Protein AF-A0A3L7LSL7-F1 (afdb_monomer_lite)

pLDDT: mean 81.12, std 10.68, range [41.84, 92.19]

Sequence (62 aa):
MGRLPVLNNHTAIALSREGGFAFIPALAGQQRFVLVDLPAPKCERLCALINRAALLAQPPPR

Foldseek 3Di:
DDDDDDQDQADKDWDADDDDDDDDPVRPDIDIDGLVVDDPVVSVVVNVVCVVVVVVPDDPDD

Structure (mmCIF, N/CA/C/O backbone):
data_AF-A0A3L7LSL7-F1
#
_entry.id   AF-A0A3L7LSL7-F1
#
loop_
_atom_site.group_PDB
_atom_site.id
_atom_site.type_symbol
_atom_site.label_atom_id
_atom_site.label_alt_id
_atom_site.label_comp_id
_atom_site.label_asym_id
_atom_site.label_entity_id
_atom_site.label_seq_id
_atom_site.pdbx_PDB_ins_code
_atom_site.Cartn_x
_atom_site.Cartn_y
_atom_site.Cartn_z
_atom_site.occupancy
_atom_site.B_iso_or_equiv
_atom_site.auth_seq_id
_atom_site.auth_comp_id
_atom_site.auth_asym_id
_atom_site.auth_atom_id
_atom_site.pdbx_PDB_model_num
ATOM 1 N N . MET A 1 1 ? 10.686 4.454 19.607 1.00 41.84 1 MET A N 1
ATOM 2 C CA . MET A 1 1 ? 10.913 5.068 18.281 1.00 41.84 1 MET A CA 1
ATOM 3 C C . MET A 1 1 ? 10.860 3.958 17.246 1.00 41.84 1 MET A C 1
ATOM 5 O O . MET A 1 1 ? 11.782 3.157 17.193 1.00 41.84 1 MET A O 1
ATOM 9 N N . GLY A 1 2 ? 9.750 3.817 16.522 1.00 56.47 2 GLY A N 1
ATOM 10 C CA . GLY A 1 2 ? 9.629 2.785 15.491 1.00 56.47 2 GLY A CA 1
ATOM 11 C C . GLY A 1 2 ? 10.261 3.285 14.200 1.00 56.47 2 GLY A C 1
ATOM 12 O O . GLY A 1 2 ? 9.833 4.310 13.676 1.00 56.47 2 GLY A O 1
ATOM 13 N N . ARG A 1 3 ? 11.294 2.603 13.703 1.00 63.91 3 ARG A N 1
ATOM 14 C CA . ARG A 1 3 ? 11.820 2.856 12.358 1.00 63.91 3 ARG A CA 1
ATOM 15 C C . ARG A 1 3 ? 10.685 2.619 11.361 1.00 63.91 3 ARG A C 1
ATOM 17 O O . ARG A 1 3 ? 9.997 1.605 11.462 1.00 63.91 3 ARG A O 1
ATOM 24 N N . LEU A 1 4 ? 10.490 3.545 10.426 1.00 68.31 4 LEU A N 1
ATOM 25 C CA . LEU A 1 4 ? 9.511 3.356 9.360 1.00 68.31 4 LEU A CA 1
ATOM 26 C C . LEU A 1 4 ? 9.847 2.077 8.578 1.00 68.31 4 LEU A C 1
ATOM 28 O O . LEU A 1 4 ? 11.030 1.832 8.311 1.00 68.31 4 LEU A O 1
ATOM 32 N N . PRO A 1 5 ? 8.844 1.250 8.240 1.00 73.38 5 PRO A N 1
ATOM 33 C CA . PRO A 1 5 ? 9.077 0.042 7.468 1.00 73.38 5 PRO A CA 1
ATOM 34 C C . PRO A 1 5 ? 9.635 0.403 6.087 1.00 73.38 5 PRO A C 1
ATOM 36 O O . PRO A 1 5 ? 9.206 1.372 5.460 1.00 73.38 5 PRO A O 1
ATOM 39 N N . VAL A 1 6 ? 10.603 -0.381 5.612 1.00 81.44 6 VAL A N 1
ATOM 40 C CA . VAL A 1 6 ? 11.134 -0.239 4.252 1.00 81.44 6 VAL A CA 1
ATOM 41 C C . VAL A 1 6 ? 10.080 -0.752 3.274 1.00 81.44 6 VAL A C 1
ATOM 43 O O . VAL A 1 6 ? 9.703 -1.919 3.341 1.00 81.44 6 VAL A O 1
ATOM 46 N N . LEU A 1 7 ? 9.620 0.112 2.368 1.00 85.25 7 LEU A N 1
ATOM 47 C CA . LEU A 1 7 ? 8.680 -0.259 1.310 1.00 85.25 7 LEU A CA 1
ATOM 48 C C . L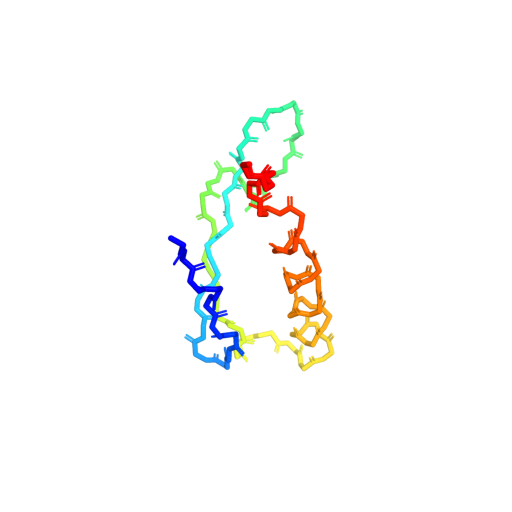EU A 1 7 ? 9.432 -0.958 0.168 1.00 85.25 7 LEU A C 1
ATOM 50 O O . LEU A 1 7 ? 10.367 -0.398 -0.401 1.00 85.25 7 LEU A O 1
ATOM 54 N N . ASN A 1 8 ? 9.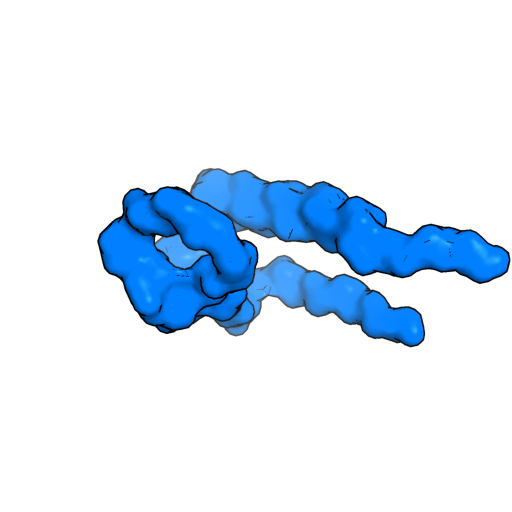026 -2.182 -0.162 1.00 85.50 8 ASN A N 1
ATOM 55 C CA . ASN A 1 8 ? 9.568 -3.002 -1.249 1.00 85.50 8 ASN A CA 1
ATOM 56 C C . ASN A 1 8 ? 8.453 -3.803 -1.944 1.00 85.50 8 ASN A C 1
ATOM 58 O O . ASN A 1 8 ? 7.315 -3.827 -1.482 1.00 85.50 8 ASN A O 1
ATOM 62 N N . ASN A 1 9 ? 8.776 -4.514 -3.025 1.00 85.12 9 ASN A N 1
ATOM 63 C CA . ASN A 1 9 ? 7.784 -5.243 -3.828 1.00 85.12 9 ASN A CA 1
ATOM 64 C C . ASN A 1 9 ? 6.944 -6.259 -3.031 1.00 85.12 9 ASN A C 1
ATOM 66 O O . ASN A 1 9 ? 5.798 -6.503 -3.385 1.00 85.12 9 ASN A O 1
ATOM 70 N N . HIS A 1 10 ? 7.466 -6.813 -1.935 1.00 86.06 10 HIS A N 1
ATOM 71 C CA . HIS A 1 10 ? 6.755 -7.781 -1.090 1.00 86.06 10 HIS A CA 1
ATOM 72 C C . HIS A 1 10 ? 5.969 -7.129 0.053 1.00 86.06 10 HIS A C 1
ATOM 74 O O . HIS A 1 10 ? 5.372 -7.819 0.877 1.00 86.06 10 HIS A O 1
ATOM 80 N N . THR A 1 11 ? 5.971 -5.800 0.138 1.00 89.75 11 THR A N 1
ATOM 81 C CA . THR A 1 11 ? 5.269 -5.089 1.202 1.00 89.75 11 THR A CA 1
ATOM 82 C C . THR A 1 11 ? 3.768 -5.135 0.953 1.00 89.75 11 THR A C 1
ATOM 84 O O . THR A 1 11 ? 3.284 -4.691 -0.090 1.00 89.75 11 THR A O 1
ATOM 87 N N . ALA A 1 12 ? 3.035 -5.652 1.938 1.00 89.06 12 ALA A N 1
ATOM 88 C CA . ALA A 1 12 ? 1.582 -5.606 1.961 1.00 89.06 12 ALA A CA 1
ATOM 89 C C . ALA A 1 12 ? 1.107 -4.308 2.624 1.00 89.06 12 ALA A C 1
ATOM 91 O O . ALA A 1 12 ? 1.496 -3.990 3.749 1.00 89.06 12 ALA A O 1
ATOM 92 N N . ILE A 1 13 ? 0.238 -3.577 1.935 1.00 89.06 13 ILE A N 1
ATOM 93 C CA . ILE A 1 13 ? -0.426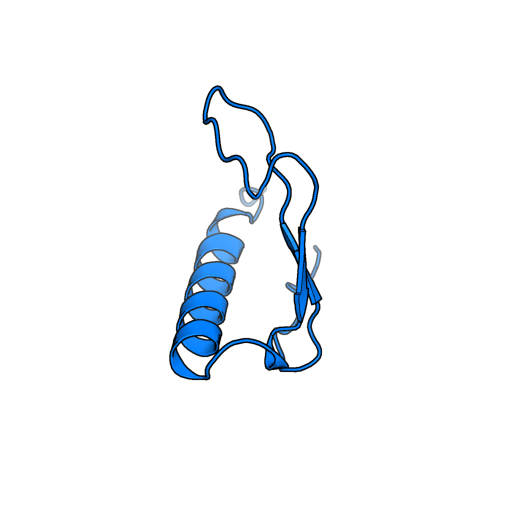 -2.385 2.453 1.00 89.06 13 ILE A CA 1
ATOM 94 C C . ILE A 1 13 ? -1.821 -2.783 2.920 1.00 89.06 13 ILE A C 1
ATOM 96 O O . ILE A 1 13 ? -2.608 -3.330 2.149 1.00 89.06 13 ILE A O 1
ATOM 100 N N . ALA A 1 14 ? -2.124 -2.502 4.187 1.00 89.81 14 ALA A N 1
ATOM 101 C CA . ALA A 1 14 ? -3.474 -2.580 4.727 1.00 89.81 14 ALA A CA 1
ATOM 102 C C . ALA A 1 14 ? -4.082 -1.177 4.736 1.00 89.81 14 ALA A C 1
ATOM 104 O O . ALA A 1 14 ? -3.530 -0.262 5.346 1.00 89.81 14 ALA A O 1
ATOM 105 N N . LEU A 1 15 ? -5.208 -1.014 4.048 1.00 88.06 15 LEU A N 1
ATOM 106 C CA . LEU A 1 15 ? -5.941 0.239 3.966 1.00 88.06 15 LEU A CA 1
ATOM 107 C C . LEU A 1 15 ? -7.295 0.076 4.646 1.00 88.06 15 LEU A C 1
ATOM 109 O O . LEU A 1 15 ? -8.132 -0.715 4.211 1.00 88.06 15 LEU A O 1
ATOM 113 N N . SER A 1 16 ? -7.502 0.864 5.693 1.00 85.50 16 SER A N 1
ATOM 114 C CA . SER A 1 16 ? -8.740 0.915 6.462 1.00 85.50 16 SER A CA 1
ATOM 115 C C . SER A 1 16 ? -9.257 2.343 6.501 1.00 85.50 16 SER A C 1
ATOM 117 O O . SER A 1 16 ? -8.484 3.300 6.488 1.00 85.50 16 SER A O 1
ATOM 119 N N . ARG A 1 17 ? -10.579 2.489 6.565 1.00 84.38 17 ARG A N 1
ATOM 120 C CA . ARG A 1 17 ? -11.215 3.778 6.820 1.00 84.38 17 ARG A CA 1
ATOM 121 C C . ARG A 1 17 ? -11.223 4.036 8.325 1.00 84.38 17 ARG A C 1
ATOM 123 O O . ARG A 1 17 ? -11.965 3.375 9.046 1.00 84.38 17 ARG A O 1
ATOM 130 N N . GLU A 1 18 ? -10.446 5.008 8.785 1.00 77.62 18 GLU A N 1
ATOM 131 C CA . GLU A 1 18 ? -10.540 5.505 10.160 1.00 77.62 18 GLU A CA 1
ATOM 132 C C . GLU A 1 18 ? -11.403 6.769 10.215 1.00 77.62 18 GLU A C 1
ATOM 134 O O . GLU A 1 18 ? -10.964 7.851 9.839 1.00 77.62 18 GLU A O 1
ATOM 139 N N . GLY A 1 19 ? -12.649 6.625 10.682 1.00 70.19 19 GLY A N 1
ATOM 140 C CA . GLY A 1 19 ? -13.561 7.749 10.933 1.00 70.19 19 GLY A CA 1
ATOM 141 C C . GLY A 1 19 ? -14.037 8.520 9.685 1.00 70.19 19 GLY A C 1
ATOM 142 O O . GLY A 1 19 ? -13.543 8.347 8.574 1.00 70.19 19 GLY A O 1
ATOM 143 N N . GLY A 1 20 ? -15.058 9.369 9.859 1.00 66.56 20 GLY A N 1
ATOM 144 C CA . GLY A 1 20 ? -15.550 10.305 8.833 1.00 66.56 20 GLY A CA 1
ATOM 145 C C . GLY A 1 20 ? -16.763 9.850 8.001 1.00 66.56 20 GLY A C 1
ATOM 146 O O . GLY A 1 20 ? -17.054 8.663 7.871 1.00 66.56 20 GLY A O 1
ATOM 147 N N . PHE A 1 21 ? -17.466 10.832 7.421 1.00 63.59 21 PHE A N 1
ATOM 148 C CA . PHE A 1 21 ? -18.697 10.696 6.614 1.00 63.59 21 PHE A CA 1
ATOM 149 C C . PHE A 1 21 ? -18.453 10.359 5.126 1.00 63.59 21 PHE A C 1
ATOM 151 O O . PHE A 1 21 ? -19.377 10.411 4.317 1.00 63.59 21 PHE A O 1
ATOM 158 N N . ALA A 1 22 ? -17.220 10.031 4.729 1.00 72.69 22 ALA A N 1
ATOM 159 C CA . ALA A 1 22 ? -16.908 9.730 3.334 1.00 72.69 22 ALA A CA 1
ATOM 160 C C . ALA A 1 22 ? -17.413 8.329 2.951 1.00 72.69 22 ALA A C 1
ATOM 162 O O . ALA A 1 22 ? -16.899 7.315 3.432 1.00 72.69 22 ALA A O 1
ATOM 163 N N . PHE A 1 23 ? -18.410 8.270 2.067 1.00 75.31 23 PHE A N 1
ATOM 164 C CA . PHE A 1 23 ? -18.888 7.015 1.494 1.00 75.31 23 PHE A CA 1
ATOM 165 C C . PHE A 1 23 ? -17.943 6.557 0.377 1.00 75.31 23 PHE A C 1
ATOM 167 O O . PHE A 1 23 ? -17.954 7.102 -0.725 1.00 75.31 23 PHE A O 1
ATOM 174 N N . ILE A 1 24 ? -17.112 5.553 0.672 1.00 80.31 24 ILE A N 1
ATOM 175 C CA . ILE A 1 24 ? -16.209 4.915 -0.295 1.00 80.31 24 ILE A CA 1
ATOM 176 C C . ILE A 1 24 ? -16.571 3.423 -0.360 1.00 80.31 24 ILE A C 1
ATOM 178 O O . ILE A 1 24 ? -16.067 2.648 0.454 1.00 80.31 24 ILE A O 1
ATOM 182 N N . PRO A 1 25 ? -17.429 2.995 -1.307 1.00 75.44 25 PRO A N 1
ATOM 183 C CA . PRO A 1 25 ? -17.942 1.621 -1.364 1.00 75.44 25 PRO A CA 1
ATOM 184 C C . PRO A 1 25 ? -16.845 0.551 -1.364 1.00 75.44 25 PRO A C 1
ATOM 186 O O . PRO A 1 25 ? -16.928 -0.436 -0.640 1.00 75.44 25 PRO A O 1
ATOM 189 N N . ALA A 1 26 ? -15.771 0.781 -2.125 1.00 79.75 26 ALA A N 1
ATOM 190 C CA . ALA A 1 26 ? -14.649 -0.151 -2.240 1.00 79.75 26 ALA A CA 1
ATOM 191 C C . ALA A 1 26 ? -13.813 -0.289 -0.947 1.00 79.75 26 ALA A C 1
ATOM 193 O O . ALA A 1 26 ? -13.027 -1.227 -0.827 1.00 79.75 26 ALA A O 1
ATOM 194 N N . LEU A 1 27 ? -13.991 0.616 0.024 1.00 82.69 27 LEU A N 1
ATOM 195 C CA . LEU A 1 27 ? -13.342 0.615 1.343 1.00 82.69 27 LEU A CA 1
ATOM 196 C C . LEU A 1 27 ? -14.358 0.458 2.487 1.00 82.69 27 LEU A C 1
ATOM 198 O O . LEU A 1 27 ? -14.104 0.888 3.612 1.00 82.69 27 LEU A O 1
ATOM 202 N N . ALA A 1 28 ? -15.516 -0.162 2.218 1.00 79.25 28 ALA A N 1
ATOM 203 C CA . ALA A 1 28 ? -16.479 -0.518 3.264 1.00 79.25 28 ALA A CA 1
ATOM 204 C C . ALA A 1 28 ? -15.878 -1.476 4.315 1.00 79.25 28 ALA A C 1
ATOM 206 O O . ALA A 1 28 ? -16.322 -1.491 5.461 1.00 79.25 28 ALA A O 1
ATOM 207 N N . GLY A 1 29 ? -14.839 -2.227 3.937 1.00 82.00 29 GLY A N 1
ATOM 208 C CA . GLY A 1 29 ? -13.984 -3.003 4.830 1.00 82.00 29 GLY A CA 1
ATOM 209 C C . GLY A 1 29 ? -12.501 -2.723 4.583 1.00 82.00 29 GLY A C 1
ATOM 210 O O . GLY A 1 29 ? -12.134 -2.019 3.640 1.00 82.00 29 GLY A O 1
ATOM 211 N N . GLN A 1 30 ? -11.645 -3.293 5.434 1.00 87.06 30 GLN A N 1
ATOM 212 C CA . GLN A 1 30 ? -10.197 -3.215 5.257 1.00 87.06 30 GLN A CA 1
ATOM 213 C C . GLN A 1 30 ? -9.785 -3.910 3.958 1.00 87.06 30 GLN A C 1
ATOM 215 O O . GLN A 1 30 ? -10.061 -5.094 3.764 1.00 87.06 30 GLN A O 1
ATOM 220 N N . GLN A 1 31 ? -9.064 -3.188 3.110 1.00 89.44 31 GLN A N 1
ATOM 221 C CA . GLN A 1 31 ? -8.452 -3.728 1.904 1.00 89.44 31 GLN A CA 1
ATOM 222 C C . GLN A 1 31 ? -6.985 -4.049 2.156 1.00 89.44 31 GLN A C 1
ATOM 224 O O . GLN A 1 31 ? -6.304 -3.369 2.927 1.00 89.44 31 GLN A O 1
ATOM 229 N N . ARG A 1 32 ? -6.485 -5.090 1.492 1.00 89.50 32 ARG A N 1
ATOM 230 C CA . ARG A 1 32 ? -5.067 -5.453 1.506 1.00 89.50 32 ARG A CA 1
ATOM 231 C C . ARG A 1 32 ? -4.582 -5.680 0.087 1.00 89.50 32 ARG A C 1
ATOM 233 O O . ARG A 1 32 ? -5.255 -6.353 -0.684 1.00 89.50 32 ARG A O 1
ATOM 240 N N . PHE A 1 33 ? -3.418 -5.135 -0.234 1.00 89.88 33 PHE A N 1
ATOM 241 C CA . PHE A 1 33 ? -2.779 -5.320 -1.534 1.00 89.88 33 PHE A CA 1
ATOM 242 C C . PHE A 1 33 ? -1.260 -5.324 -1.386 1.00 89.88 33 PHE A C 1
ATOM 244 O O . PHE A 1 33 ? -0.720 -4.710 -0.462 1.00 89.88 33 PHE A O 1
ATOM 251 N N . VAL A 1 34 ? -0.571 -6.027 -2.283 1.00 90.69 34 VAL A N 1
ATOM 252 C CA . VAL A 1 34 ? 0.892 -6.110 -2.295 1.00 90.69 34 VAL A CA 1
ATOM 253 C C . VAL A 1 34 ? 1.435 -5.116 -3.320 1.00 90.69 34 VAL A C 1
ATOM 255 O O . VAL A 1 34 ? 0.855 -4.941 -4.390 1.00 90.69 34 VAL A O 1
ATOM 258 N N . LEU A 1 35 ? 2.538 -4.430 -3.002 1.00 89.75 35 LEU A N 1
ATOM 259 C CA . LEU A 1 35 ? 3.106 -3.407 -3.891 1.00 89.75 35 LEU 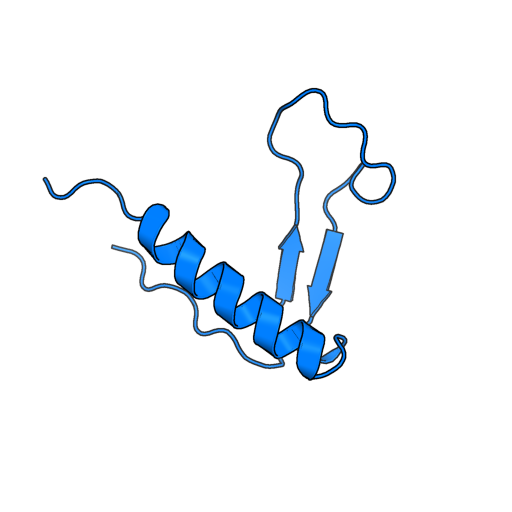A CA 1
ATOM 260 C C . LEU A 1 35 ? 3.483 -3.950 -5.282 1.00 89.75 35 LEU A C 1
ATOM 262 O O . LEU A 1 35 ? 3.374 -3.209 -6.255 1.00 89.75 35 LEU A O 1
ATOM 266 N N . VAL A 1 36 ? 3.883 -5.223 -5.391 1.00 89.44 36 VAL A N 1
ATOM 267 C CA . VAL A 1 36 ? 4.207 -5.871 -6.678 1.00 89.44 36 VAL A CA 1
ATOM 268 C C . VAL A 1 36 ? 3.015 -5.965 -7.636 1.00 89.44 36 VAL A C 1
ATOM 270 O O . VAL A 1 36 ? 3.216 -5.955 -8.847 1.00 89.44 36 VAL A O 1
ATOM 273 N N . ASP A 1 37 ? 1.783 -5.998 -7.120 1.00 91.06 37 ASP A N 1
ATOM 274 C CA . ASP A 1 37 ? 0.573 -6.127 -7.944 1.00 91.06 37 ASP A CA 1
ATOM 275 C C . ASP A 1 37 ? 0.171 -4.794 -8.601 1.00 91.06 37 ASP A C 1
ATOM 277 O O . ASP A 1 37 ? -0.712 -4.737 -9.461 1.00 91.06 37 ASP A O 1
ATOM 281 N N . LEU A 1 38 ? 0.806 -3.688 -8.197 1.00 88.75 38 LEU A N 1
ATOM 282 C CA . LEU A 1 38 ? 0.572 -2.370 -8.768 1.00 88.75 38 LEU A CA 1
ATOM 283 C C . LEU A 1 38 ? 1.462 -2.150 -9.999 1.00 88.75 38 LEU A C 1
ATOM 285 O O . LEU A 1 38 ? 2.660 -2.428 -9.958 1.00 88.75 38 LEU A O 1
ATOM 289 N N . PRO A 1 39 ? 0.937 -1.524 -11.069 1.00 92.19 39 PRO A N 1
ATOM 290 C CA . PRO A 1 39 ? 1.772 -1.019 -12.152 1.00 92.19 39 PRO A CA 1
ATOM 291 C C . PRO A 1 39 ? 2.897 -0.128 -11.609 1.00 92.19 39 PRO A C 1
ATOM 293 O O . PRO A 1 39 ? 2.628 0.743 -10.776 1.00 92.19 39 PRO A O 1
ATOM 296 N N . ALA A 1 40 ? 4.119 -0.288 -12.127 1.00 88.56 40 ALA A N 1
ATOM 297 C CA . ALA A 1 40 ? 5.315 0.446 -11.693 1.00 88.56 40 ALA A CA 1
ATOM 298 C C . ALA A 1 40 ? 5.089 1.950 -11.399 1.00 88.56 40 ALA A C 1
ATOM 300 O O . ALA A 1 40 ? 5.370 2.369 -10.274 1.00 88.56 40 ALA A O 1
ATOM 301 N N . PRO A 1 41 ? 4.468 2.757 -12.290 1.00 91.81 41 PRO A N 1
ATOM 302 C CA . PRO A 1 41 ? 4.259 4.183 -12.010 1.00 91.81 41 PRO A CA 1
ATOM 303 C C . PRO A 1 41 ? 3.307 4.450 -10.831 1.00 91.81 41 PRO A C 1
ATOM 305 O O . PRO A 1 41 ? 3.425 5.463 -10.141 1.00 91.81 41 PRO A O 1
ATOM 308 N N . LYS A 1 42 ? 2.345 3.553 -10.569 1.00 90.25 42 LYS A N 1
ATOM 309 C CA . LYS A 1 42 ? 1.455 3.655 -9.400 1.00 90.25 42 LYS A CA 1
ATOM 310 C C . LYS A 1 42 ? 2.184 3.261 -8.119 1.00 90.25 42 LYS A C 1
ATOM 312 O O . LYS A 1 42 ? 1.987 3.924 -7.103 1.00 90.25 42 LYS A O 1
ATOM 317 N N . CYS A 1 43 ? 3.017 2.223 -8.178 1.00 89.81 43 CYS A N 1
ATOM 318 C CA . CYS A 1 43 ? 3.832 1.776 -7.051 1.00 89.81 43 CYS A CA 1
ATOM 319 C C . CYS A 1 43 ? 4.800 2.880 -6.597 1.00 89.81 43 CYS A C 1
ATOM 321 O O . CYS A 1 43 ? 4.772 3.278 -5.435 1.00 89.81 43 CYS A O 1
ATOM 323 N N . GLU A 1 44 ? 5.558 3.474 -7.524 1.00 90.31 44 GLU A N 1
ATOM 324 C CA . GLU A 1 44 ? 6.485 4.578 -7.233 1.00 90.31 44 GLU A CA 1
ATOM 325 C C . GLU A 1 44 ? 5.775 5.776 -6.594 1.00 90.31 44 GLU A C 1
ATOM 327 O O . GLU A 1 44 ? 6.205 6.296 -5.559 1.00 90.31 44 GLU A O 1
ATOM 332 N N . ARG A 1 45 ? 4.635 6.181 -7.171 1.00 91.38 45 ARG A N 1
ATOM 333 C CA . ARG A 1 45 ? 3.821 7.277 -6.637 1.00 91.38 45 ARG A CA 1
ATOM 334 C C . ARG A 1 45 ? 3.320 6.980 -5.224 1.00 91.38 45 ARG A C 1
ATOM 336 O O . ARG A 1 45 ? 3.344 7.872 -4.375 1.00 91.38 45 ARG A O 1
ATOM 343 N N . LEU A 1 46 ? 2.856 5.757 -4.971 1.00 90.06 46 LEU A N 1
ATOM 344 C CA . LEU A 1 46 ? 2.367 5.349 -3.657 1.00 90.06 46 LEU A CA 1
ATOM 345 C C . LEU A 1 46 ? 3.498 5.321 -2.623 1.00 90.06 46 LEU A C 1
ATOM 347 O O . LEU A 1 46 ? 3.337 5.873 -1.537 1.00 90.06 46 LEU A O 1
ATOM 351 N N . CYS A 1 47 ? 4.657 4.761 -2.971 1.00 89.62 47 CYS A N 1
ATOM 352 C CA . CYS A 1 47 ? 5.841 4.765 -2.115 1.00 89.62 47 CYS A CA 1
ATOM 353 C C . CYS A 1 47 ? 6.269 6.192 -1.750 1.00 89.62 47 CYS A C 1
ATOM 355 O O . CYS A 1 47 ? 6.517 6.487 -0.580 1.00 89.62 47 CYS A O 1
ATOM 357 N N . ALA A 1 48 ? 6.297 7.106 -2.724 1.00 89.69 48 ALA A N 1
ATOM 358 C CA . ALA A 1 48 ? 6.604 8.512 -2.477 1.00 89.69 48 ALA A CA 1
ATOM 359 C C . ALA A 1 48 ? 5.587 9.175 -1.529 1.00 89.69 48 ALA A C 1
ATOM 361 O O . ALA A 1 48 ? 5.980 9.927 -0.635 1.00 89.69 48 ALA A O 1
ATOM 362 N N . LEU A 1 49 ? 4.291 8.883 -1.696 1.00 89.88 49 LEU A N 1
ATOM 363 C CA . LEU A 1 49 ? 3.229 9.400 -0.831 1.00 89.88 49 LEU A CA 1
ATOM 364 C C . LEU A 1 49 ? 3.390 8.909 0.614 1.00 89.88 49 LEU A C 1
ATOM 366 O O . LEU A 1 49 ? 3.386 9.726 1.534 1.00 89.88 49 LEU A O 1
ATOM 370 N N . ILE A 1 50 ? 3.560 7.598 0.812 1.00 87.62 50 ILE A N 1
ATOM 371 C CA . ILE A 1 50 ? 3.691 6.994 2.144 1.00 87.62 50 ILE A CA 1
ATOM 372 C C . ILE A 1 50 ? 4.926 7.549 2.856 1.00 87.62 50 ILE A C 1
ATOM 374 O O . ILE A 1 50 ? 4.819 7.974 4.002 1.00 87.62 50 ILE A O 1
ATOM 378 N N . ASN A 1 51 ? 6.072 7.628 2.173 1.00 87.00 51 ASN A N 1
ATOM 379 C CA . ASN A 1 51 ? 7.300 8.173 2.757 1.00 87.00 51 ASN A CA 1
ATOM 380 C C . ASN A 1 51 ? 7.144 9.636 3.201 1.00 87.00 51 ASN A C 1
ATOM 382 O O . ASN A 1 51 ? 7.656 10.015 4.252 1.00 87.00 51 ASN A O 1
ATOM 386 N N . ARG A 1 52 ? 6.408 10.459 2.442 1.00 87.00 52 ARG A N 1
ATOM 387 C CA . ARG A 1 52 ? 6.107 11.845 2.839 1.00 87.00 52 ARG A CA 1
ATOM 388 C C . ARG A 1 52 ? 5.155 11.908 4.032 1.00 87.00 52 ARG A C 1
ATOM 390 O O . ARG A 1 52 ? 5.412 12.656 4.968 1.00 87.00 52 ARG A O 1
ATOM 397 N N . ALA A 1 53 ? 4.077 11.123 4.017 1.00 84.50 53 ALA A N 1
ATOM 398 C CA . ALA A 1 53 ? 3.098 11.089 5.105 1.00 84.50 53 ALA A CA 1
ATOM 399 C C . ALA A 1 53 ? 3.711 10.578 6.416 1.00 84.50 53 ALA A C 1
ATOM 401 O O . ALA A 1 53 ? 3.399 11.073 7.495 1.00 84.50 53 ALA A O 1
ATOM 402 N N . ALA A 1 54 ? 4.637 9.630 6.320 1.00 81.44 54 ALA A N 1
ATOM 403 C CA . ALA A 1 54 ? 5.328 9.056 7.458 1.00 81.44 54 ALA A CA 1
ATOM 404 C C . ALA A 1 54 ? 6.162 10.076 8.255 1.00 81.44 54 ALA A C 1
ATOM 406 O O . ALA A 1 54 ? 6.300 9.934 9.468 1.00 81.44 54 ALA A O 1
ATOM 407 N N . LEU A 1 55 ? 6.675 11.126 7.602 1.00 76.56 55 LEU A N 1
ATOM 408 C CA . LEU A 1 55 ? 7.340 12.243 8.283 1.00 76.56 55 LEU A CA 1
ATOM 409 C C . LEU A 1 55 ? 6.361 13.054 9.141 1.00 76.56 55 LEU A C 1
ATOM 411 O O . LEU A 1 55 ? 6.727 13.514 10.216 1.00 76.56 55 LEU A O 1
ATOM 415 N N . LEU A 1 56 ? 5.111 13.193 8.693 1.00 78.44 56 LEU A N 1
ATOM 416 C CA . LEU A 1 56 ? 4.058 13.916 9.416 1.00 78.44 56 LEU A CA 1
ATOM 417 C C . LEU A 1 56 ? 3.480 13.104 10.581 1.00 78.44 56 LEU A C 1
ATOM 419 O O . LEU A 1 56 ? 2.916 13.675 11.507 1.00 78.44 56 LEU A O 1
ATOM 423 N N . ALA A 1 57 ? 3.615 11.779 10.537 1.00 73.44 57 ALA A N 1
ATOM 424 C CA . ALA A 1 57 ? 3.159 10.877 11.590 1.00 73.44 57 ALA A CA 1
ATOM 425 C C . ALA A 1 57 ? 4.149 10.762 12.766 1.00 73.44 57 ALA A C 1
ATOM 427 O O . ALA A 1 57 ? 3.890 10.017 13.714 1.00 73.44 57 ALA A O 1
ATOM 428 N N . GLN A 1 58 ? 5.294 11.456 12.718 1.00 71.00 58 GLN A N 1
ATOM 429 C CA . GLN A 1 58 ? 6.222 11.472 13.843 1.00 71.00 58 GLN A CA 1
ATOM 430 C C . GLN A 1 58 ? 5.631 12.295 14.999 1.00 71.00 58 GLN A C 1
ATOM 432 O O . GLN A 1 58 ? 5.165 13.412 14.774 1.00 71.00 58 GLN A O 1
ATOM 437 N N . PRO A 1 59 ? 5.636 11.773 16.241 1.00 66.44 59 PRO A N 1
ATOM 438 C CA . PRO A 1 59 ? 5.219 12.560 17.393 1.00 66.44 59 PRO A CA 1
ATOM 439 C C . PRO A 1 59 ? 6.129 13.790 17.538 1.00 66.44 59 PRO A C 1
ATOM 441 O O . PRO A 1 59 ? 7.313 13.704 17.194 1.00 66.44 59 PRO A O 1
ATOM 444 N N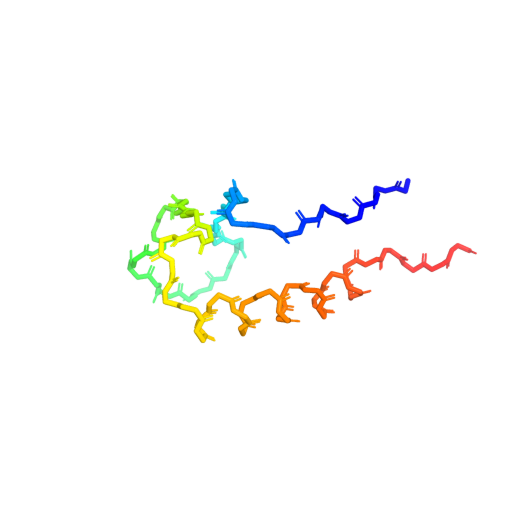 . PRO A 1 60 ? 5.607 14.922 18.048 1.00 66.44 60 PRO A N 1
ATOM 445 C CA . PRO A 1 60 ? 6.411 16.121 18.240 1.00 66.44 60 PRO A CA 1
ATOM 446 C C . PRO A 1 60 ? 7.644 15.807 19.103 1.00 66.44 60 PRO A C 1
ATOM 448 O O . PRO A 1 60 ? 7.550 14.975 20.018 1.00 66.44 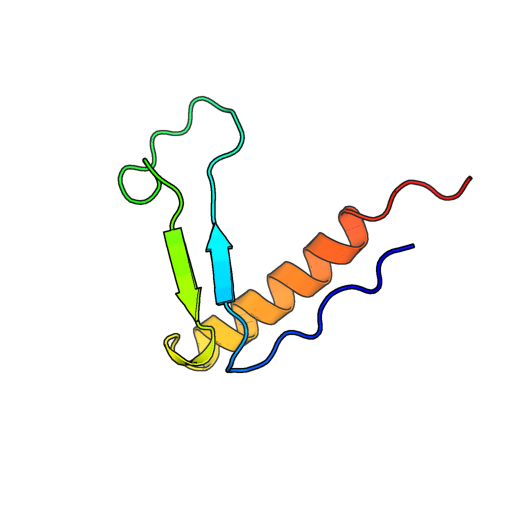60 PRO A O 1
ATOM 451 N N . PRO A 1 61 ? 8.803 16.431 18.812 1.00 66.00 61 PRO A N 1
ATOM 452 C CA . PRO A 1 61 ? 9.983 16.279 19.651 1.00 66.00 61 PRO A CA 1
ATOM 453 C C . PRO A 1 61 ? 9.629 16.711 21.081 1.00 66.00 61 PRO A C 1
ATOM 455 O O . PRO A 1 61 ? 8.966 17.731 21.271 1.00 66.00 61 PRO A O 1
ATOM 458 N N . ARG A 1 62 ? 9.997 15.875 22.059 1.00 56.38 62 ARG A N 1
ATOM 459 C CA . ARG A 1 62 ? 9.820 16.157 23.490 1.00 56.38 62 ARG A CA 1
ATOM 460 C C . ARG A 1 62 ? 10.758 17.256 23.956 1.00 56.38 62 ARG A C 1
ATOM 462 O O . ARG A 1 62 ? 11.903 17.276 23.453 1.00 56.38 62 ARG A O 1
#

Secondary structure (DSSP, 8-state):
-PPPPPP-TTPEEEE---SSS---GGGSS-EEEEGGGS-HHHHHHHHHHHHHHHHHTSPPP-

Radius of gyration: 13.75 Å; chains: 1; bounding box: 31×24×36 Å